Protein AF-A0A4D7BBQ3-F1 (afdb_monomer_lite)

Radius of gyration: 20.63 Å; chains: 1; bounding box: 34×68×54 Å

Secondary structure (DSSP, 8-state):
-----------PPPPHHHHHHHHH-HHHHHHHHHHHHHHHHHHHHS-TT-HHHHHHHHHHHHHHHHHHHHHHHHTS-S-----PPPTT-

Sequence (89 aa):
MSVTSPSTTMSARPTPEEARFIAEHPALITALAMLEHDAVERAISADPKDDQTRRLALDEARAIRTLRSRLAALGRPAHEAAKGPSPYA

Structure (mmCIF, N/CA/C/O backbone):
data_AF-A0A4D7BBQ3-F1
#
_entry.id   AF-A0A4D7BBQ3-F1
#
loop_
_atom_site.group_PDB
_atom_site.id
_atom_site.type_symbol
_atom_site.label_atom_id
_atom_site.label_alt_id
_atom_site.label_comp_id
_atom_site.label_asym_id
_atom_site.label_entity_id
_atom_site.label_seq_id
_atom_site.pdbx_PDB_ins_code
_atom_site.Cartn_x
_atom_site.Cartn_y
_atom_site.Cartn_z
_atom_site.occupancy
_atom_site.B_iso_or_equiv
_atom_site.auth_seq_id
_atom_site.auth_comp_id
_atom_site.auth_asym_id
_atom_site.auth_atom_id
_atom_site.pdbx_PDB_model_num
ATOM 1 N N . MET A 1 1 ? -0.697 34.454 35.997 1.00 45.22 1 MET A N 1
ATOM 2 C CA . MET A 1 1 ? -1.283 33.878 34.770 1.00 45.22 1 MET A CA 1
ATOM 3 C C . MET A 1 1 ? -0.371 32.748 34.334 1.00 45.22 1 MET A C 1
ATOM 5 O O . MET A 1 1 ? 0.699 33.020 33.809 1.00 45.22 1 MET A O 1
ATOM 9 N N . SER A 1 2 ? -0.718 31.509 34.674 1.00 45.62 2 SER A N 1
ATOM 10 C CA . SER A 1 2 ? 0.104 30.342 34.343 1.00 45.62 2 SER A CA 1
ATOM 11 C C . SER A 1 2 ? -0.343 29.808 32.990 1.00 45.62 2 SER A C 1
ATOM 13 O O . SER A 1 2 ? -1.473 29.352 32.846 1.00 45.62 2 SER A O 1
ATOM 15 N N . VAL A 1 3 ? 0.528 29.930 31.995 1.00 48.00 3 VAL A N 1
ATOM 16 C CA . VAL A 1 3 ? 0.366 29.315 30.678 1.00 48.00 3 VAL A CA 1
ATOM 17 C C . VAL A 1 3 ? 0.728 27.838 30.796 1.00 48.00 3 VAL A C 1
ATOM 19 O O . VAL A 1 3 ? 1.887 27.484 30.991 1.00 48.00 3 VAL A O 1
ATOM 22 N N . THR A 1 4 ? -0.282 26.974 30.733 1.00 45.34 4 THR A N 1
ATOM 23 C CA . THR A 1 4 ? -0.096 25.525 30.656 1.00 45.34 4 THR A CA 1
ATOM 24 C C . THR A 1 4 ? 0.348 25.180 29.240 1.00 45.34 4 THR A C 1
ATOM 26 O O . THR A 1 4 ? -0.430 25.290 28.294 1.00 45.34 4 THR A O 1
ATOM 29 N N . SER A 1 5 ? 1.613 24.796 29.085 1.00 49.66 5 SER A N 1
ATOM 30 C CA . SER A 1 5 ? 2.141 24.237 27.840 1.00 49.66 5 SER A CA 1
ATOM 31 C C . SER A 1 5 ? 1.352 22.978 27.454 1.00 49.66 5 SER A C 1
ATOM 33 O O . SER A 1 5 ? 1.138 22.128 28.323 1.00 49.66 5 SER A O 1
AT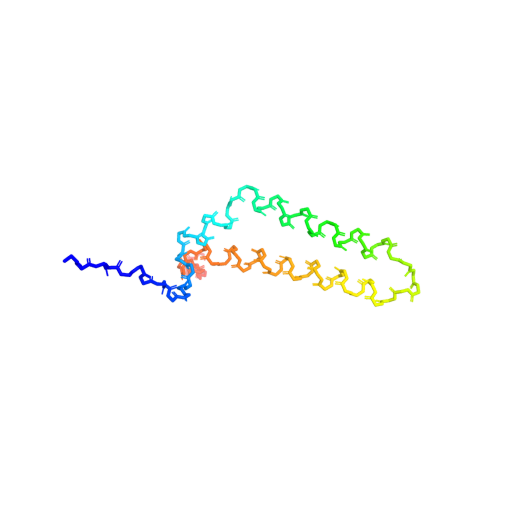OM 35 N N . PRO A 1 6 ? 0.944 22.793 26.185 1.00 51.00 6 PRO A N 1
ATOM 36 C CA . PRO A 1 6 ? 0.432 21.507 25.741 1.00 51.00 6 PRO A CA 1
ATOM 37 C C . PRO A 1 6 ? 1.587 20.506 25.777 1.00 51.00 6 PRO A C 1
ATOM 39 O O . PRO A 1 6 ? 2.560 20.623 25.034 1.00 51.00 6 PRO A O 1
ATOM 42 N N . SER A 1 7 ? 1.501 19.540 26.690 1.00 44.78 7 SER A N 1
ATOM 43 C CA . SER A 1 7 ? 2.371 18.373 26.698 1.00 44.78 7 SER A CA 1
ATOM 44 C C . SER A 1 7 ? 2.233 17.656 25.359 1.00 44.78 7 SER A C 1
ATOM 46 O O . SER A 1 7 ? 1.232 16.988 25.110 1.00 44.78 7 SER A O 1
ATOM 48 N N . THR A 1 8 ? 3.246 17.806 24.504 1.00 48.31 8 THR A N 1
ATOM 49 C CA . THR A 1 8 ? 3.501 16.947 23.349 1.00 48.31 8 THR A CA 1
ATOM 50 C C . THR A 1 8 ? 3.398 15.505 23.817 1.00 48.31 8 THR A C 1
ATOM 52 O O . THR A 1 8 ? 4.259 15.012 24.547 1.00 48.31 8 THR A O 1
ATOM 55 N N . THR A 1 9 ? 2.296 14.851 23.471 1.00 51.53 9 THR A N 1
ATOM 56 C CA . THR A 1 9 ? 2.045 13.474 23.861 1.00 51.53 9 THR A CA 1
ATOM 57 C C . THR A 1 9 ? 3.094 12.623 23.162 1.00 51.53 9 THR A C 1
ATOM 59 O O . THR A 1 9 ? 3.150 12.552 21.935 1.00 51.53 9 THR A O 1
ATOM 62 N N . MET A 1 10 ? 3.982 12.037 23.966 1.00 48.91 10 MET A N 1
ATOM 63 C CA . MET A 1 10 ? 4.845 10.932 23.573 1.00 48.91 10 MET A CA 1
ATOM 64 C C . MET A 1 10 ? 4.045 9.950 22.719 1.00 48.91 10 MET A C 1
ATOM 66 O O . MET A 1 10 ? 2.927 9.609 23.089 1.00 48.91 10 MET A O 1
ATOM 70 N N . SER A 1 11 ? 4.644 9.521 21.606 1.00 53.84 11 SER A N 1
ATOM 71 C CA . SER A 1 11 ? 4.150 8.518 20.657 1.00 53.84 11 SER A CA 1
ATOM 72 C C . SER A 1 11 ? 3.512 7.318 21.372 1.00 53.84 11 SER A C 1
ATOM 74 O O . SER A 1 11 ? 4.181 6.340 21.715 1.00 53.84 11 SER A O 1
ATOM 76 N N . ALA A 1 12 ? 2.217 7.422 21.659 1.00 67.19 12 ALA A N 1
ATOM 77 C CA . ALA A 1 12 ? 1.424 6.341 22.201 1.00 67.19 12 ALA A CA 1
ATOM 78 C C . ALA A 1 12 ? 1.070 5.444 21.020 1.00 67.19 12 ALA A C 1
ATOM 80 O O . ALA A 1 12 ? 0.621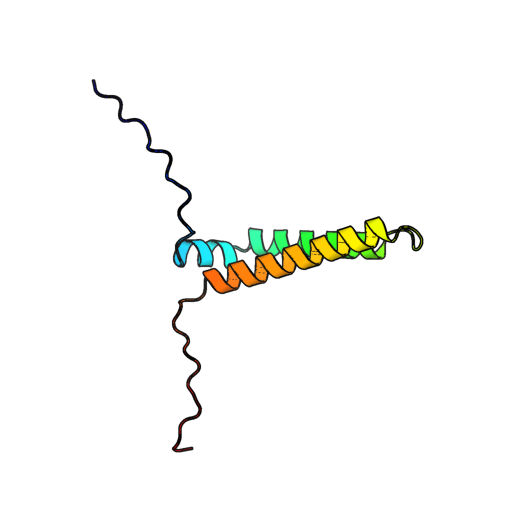 5.925 19.978 1.00 67.19 12 ALA A O 1
ATOM 81 N N . ARG A 1 13 ? 1.309 4.133 21.152 1.00 73.75 13 ARG A N 1
ATOM 82 C CA . ARG A 1 13 ? 0.748 3.178 20.191 1.00 73.75 13 ARG A CA 1
ATOM 83 C C . ARG A 1 13 ? -0.753 3.465 20.063 1.00 73.75 13 ARG A C 1
ATOM 85 O O . ARG A 1 13 ? -1.375 3.680 21.105 1.00 73.75 13 ARG A O 1
ATOM 92 N N . PRO A 1 14 ? -1.314 3.440 18.842 1.00 76.31 14 PRO A N 1
ATOM 93 C CA . PRO A 1 14 ? -2.745 3.621 18.670 1.00 76.31 14 PRO A CA 1
ATOM 94 C C . PRO A 1 14 ? -3.480 2.607 19.542 1.00 76.31 14 PRO A C 1
ATOM 96 O O . PRO A 1 14 ? -3.101 1.430 19.606 1.00 76.31 14 PRO A O 1
ATOM 99 N N . THR A 1 15 ? -4.503 3.082 20.240 1.00 83.25 15 THR A N 1
ATOM 100 C CA . THR A 1 15 ? -5.423 2.223 20.980 1.00 83.25 15 THR A CA 1
ATOM 101 C C . THR A 1 15 ? -6.102 1.240 20.014 1.00 83.25 15 THR A C 1
ATOM 103 O O . THR A 1 15 ? -6.170 1.506 18.811 1.00 83.25 15 THR A O 1
ATOM 106 N N . PRO A 1 16 ? -6.627 0.097 20.489 1.00 81.12 16 PRO A N 1
ATOM 107 C CA . PRO A 1 16 ? -7.340 -0.843 19.621 1.00 81.12 16 PRO A CA 1
ATOM 108 C C . PRO A 1 16 ? -8.514 -0.205 18.859 1.00 81.12 16 PRO A C 1
ATOM 110 O O . PRO A 1 16 ? -8.758 -0.555 17.708 1.00 81.12 16 PRO A O 1
ATOM 113 N N . GLU A 1 17 ? -9.210 0.759 19.470 1.00 81.50 17 GLU A N 1
ATOM 114 C CA . GLU A 1 17 ? -10.311 1.501 18.839 1.00 81.50 17 GLU A CA 1
ATOM 115 C C . GLU A 1 17 ? -9.814 2.423 17.721 1.00 81.50 17 GLU A C 1
ATOM 117 O O . GLU A 1 17 ? -10.342 2.374 16.611 1.00 81.50 17 GLU A O 1
ATOM 122 N N . GLU A 1 18 ? -8.755 3.202 17.966 1.00 84.88 18 GLU A N 1
ATOM 123 C CA . GLU A 1 18 ? -8.123 4.039 16.936 1.00 84.88 18 GLU A CA 1
ATOM 124 C C . GLU A 1 18 ? -7.557 3.188 15.798 1.00 84.88 18 GLU A C 1
ATOM 126 O O . GLU A 1 18 ? -7.731 3.508 14.624 1.00 84.88 18 GLU A O 1
ATOM 131 N N . ALA A 1 19 ? -6.910 2.070 16.128 1.00 82.75 19 ALA A N 1
ATOM 132 C CA . ALA A 1 19 ? -6.377 1.148 15.139 1.00 82.75 19 ALA A CA 1
ATOM 133 C C . ALA A 1 19 ? -7.482 0.539 14.272 1.00 82.75 19 ALA A C 1
ATOM 135 O O . ALA A 1 19 ? -7.311 0.422 13.058 1.00 82.75 19 ALA A O 1
ATOM 136 N N . ARG A 1 20 ? -8.621 0.185 14.875 1.00 82.62 20 ARG A N 1
ATOM 137 C CA . ARG A 1 20 ? -9.790 -0.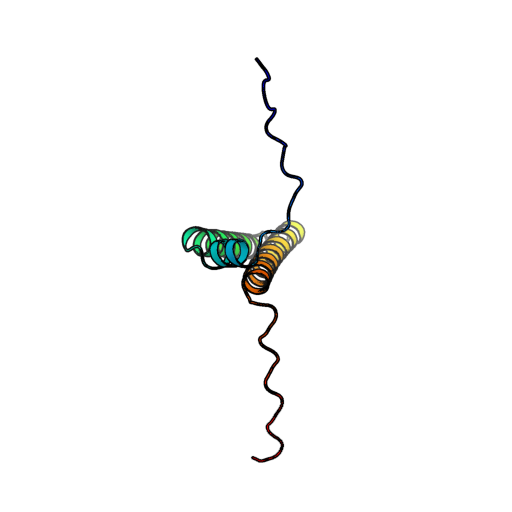315 14.153 1.00 82.62 20 ARG A CA 1
ATOM 138 C C . ARG A 1 20 ? -10.400 0.760 13.264 1.00 82.62 20 ARG A C 1
ATOM 140 O O . ARG A 1 20 ? -10.640 0.489 12.092 1.00 82.62 20 ARG A O 1
ATOM 147 N N . PHE A 1 21 ? -10.562 1.979 13.778 1.00 87.31 21 PHE A N 1
ATOM 148 C CA . PHE A 1 21 ? -11.026 3.118 12.990 1.00 87.31 21 PHE A CA 1
ATOM 149 C C . PHE A 1 21 ? -10.137 3.340 11.763 1.00 87.31 21 PHE A C 1
ATOM 151 O O . PHE A 1 21 ? -10.646 3.421 10.652 1.00 87.31 21 PHE A O 1
ATOM 158 N N . ILE A 1 22 ? -8.813 3.358 11.938 1.00 85.69 22 ILE A N 1
ATOM 159 C CA . ILE A 1 22 ? -7.847 3.515 10.842 1.00 85.69 22 ILE A CA 1
ATOM 160 C C . ILE A 1 22 ? -7.935 2.346 9.850 1.00 85.69 22 ILE A C 1
ATOM 162 O O . ILE A 1 22 ? -7.927 2.565 8.639 1.00 85.69 22 ILE A O 1
ATOM 166 N N . ALA A 1 23 ? -8.016 1.107 10.343 1.00 85.81 23 ALA A N 1
ATOM 167 C CA . ALA A 1 23 ? -8.051 -0.089 9.505 1.00 85.81 23 ALA A CA 1
ATOM 168 C C . ALA A 1 23 ? -9.343 -0.213 8.682 1.00 85.81 23 ALA A C 1
ATOM 170 O O . ALA A 1 23 ? -9.303 -0.718 7.561 1.00 85.81 23 ALA A O 1
ATOM 171 N N . GLU A 1 24 ? -10.470 0.242 9.230 1.00 88.12 24 GLU A N 1
ATOM 172 C CA . GLU A 1 24 ? -11.792 0.178 8.601 1.00 88.12 24 GLU A CA 1
ATOM 173 C C . GLU A 1 24 ? -12.146 1.465 7.831 1.00 88.12 24 GLU A C 1
ATOM 175 O O . GLU A 1 24 ? -13.159 1.502 7.132 1.00 88.12 24 GLU A O 1
ATOM 180 N N . HIS A 1 25 ? -11.320 2.519 7.911 1.00 92.00 25 HIS A N 1
ATOM 181 C CA . HIS A 1 25 ? -11.629 3.808 7.296 1.00 92.00 25 HIS A CA 1
ATOM 182 C C . HIS A 1 25 ? -11.693 3.702 5.760 1.00 92.00 25 HIS A C 1
ATOM 184 O O . HIS A 1 25 ? -10.654 3.478 5.123 1.00 92.00 25 HIS A O 1
ATOM 190 N N . PRO A 1 26 ? -12.851 3.964 5.116 1.00 90.81 26 PRO A N 1
ATOM 191 C CA . PRO A 1 26 ? -13.022 3.744 3.678 1.00 90.81 26 PRO A CA 1
ATOM 192 C C . PRO A 1 26 ? -12.001 4.495 2.820 1.00 90.81 26 PRO A C 1
ATOM 194 O O . PRO A 1 26 ? -11.429 3.927 1.895 1.00 90.81 26 PRO A O 1
ATOM 197 N N . ALA A 1 27 ? -11.706 5.755 3.160 1.00 92.88 27 ALA A N 1
ATOM 198 C CA . ALA A 1 27 ? -10.730 6.544 2.407 1.00 92.88 27 ALA A CA 1
ATOM 199 C C . ALA A 1 27 ? -9.302 5.973 2.498 1.00 92.88 27 ALA A C 1
ATOM 201 O O . ALA A 1 27 ? -8.571 6.017 1.514 1.00 92.88 27 ALA A O 1
ATOM 202 N N . LEU A 1 28 ? -8.911 5.408 3.649 1.00 92.00 28 LEU A N 1
ATOM 203 C CA . LEU A 1 28 ? -7.579 4.820 3.819 1.00 92.00 28 LEU A CA 1
ATOM 204 C C . LEU A 1 28 ? -7.484 3.471 3.112 1.00 92.00 28 LEU A C 1
ATOM 206 O O . LEU A 1 28 ? -6.474 3.191 2.473 1.00 92.00 28 LEU A O 1
ATOM 210 N N . ILE A 1 29 ? -8.547 2.664 3.168 1.00 92.50 29 ILE A N 1
ATOM 211 C CA . ILE A 1 29 ? -8.639 1.408 2.418 1.00 92.50 29 ILE A CA 1
ATOM 212 C C . ILE A 1 29 ? -8.478 1.678 0.920 1.00 92.50 29 ILE A C 1
ATOM 214 O O . ILE A 1 29 ? -7.644 1.041 0.275 1.00 92.50 29 ILE A O 1
ATOM 218 N N . THR A 1 30 ? -9.231 2.639 0.380 1.00 95.75 30 THR A N 1
ATOM 219 C CA . THR A 1 30 ? -9.157 3.011 -1.037 1.00 95.75 30 THR A CA 1
ATOM 220 C C . THR A 1 30 ? -7.782 3.562 -1.397 1.00 95.75 30 THR A C 1
ATOM 222 O O . THR A 1 30 ? -7.190 3.102 -2.367 1.00 95.75 30 THR A O 1
ATOM 225 N N . ALA A 1 31 ? -7.230 4.482 -0.601 1.00 96.44 31 ALA A N 1
ATOM 226 C CA . ALA A 1 31 ? -5.912 5.056 -0.867 1.00 96.44 31 ALA A CA 1
ATOM 227 C C . ALA A 1 31 ? -4.805 3.989 -0.873 1.00 96.44 31 ALA A C 1
ATOM 229 O O . ALA A 1 31 ? -3.986 3.956 -1.786 1.00 96.44 31 ALA A O 1
ATOM 230 N N . LEU A 1 32 ? -4.799 3.074 0.102 1.00 95.94 32 LEU A N 1
ATOM 231 C CA . LEU A 1 32 ? -3.822 1.983 0.154 1.00 95.94 32 LEU A CA 1
ATOM 232 C C . LEU A 1 32 ? -3.992 1.001 -1.012 1.00 95.94 32 LEU A C 1
ATOM 234 O O . LEU A 1 32 ? -2.996 0.494 -1.519 1.00 95.94 32 LEU A O 1
ATOM 238 N N . ALA A 1 33 ? -5.225 0.739 -1.452 1.00 95.62 33 ALA A N 1
ATOM 239 C CA . ALA A 1 33 ? -5.479 -0.098 -2.622 1.00 95.62 33 ALA A CA 1
ATOM 240 C C . ALA A 1 33 ? -4.991 0.562 -3.922 1.00 95.62 33 ALA A C 1
ATOM 242 O O . ALA A 1 33 ? -4.377 -0.114 -4.743 1.00 95.62 33 ALA A O 1
ATOM 243 N N . MET A 1 34 ? -5.216 1.870 -4.085 1.00 97.88 34 MET A N 1
ATOM 244 C CA . MET A 1 34 ? -4.712 2.633 -5.231 1.00 97.88 34 MET A CA 1
ATOM 245 C C . MET A 1 34 ? -3.182 2.637 -5.264 1.00 97.88 34 MET A C 1
ATOM 247 O O . MET A 1 34 ? -2.603 2.289 -6.283 1.00 97.88 34 MET A O 1
ATOM 251 N N . LEU A 1 35 ? -2.523 2.911 -4.134 1.00 98.12 35 LEU A N 1
ATOM 252 C CA . LEU A 1 35 ? -1.058 2.881 -4.050 1.00 98.12 35 LEU A CA 1
ATOM 253 C C . LEU A 1 35 ? -0.479 1.492 -4.355 1.00 98.12 35 LEU A C 1
ATOM 255 O O . LEU A 1 35 ? 0.547 1.383 -5.023 1.00 98.12 35 LEU A O 1
ATOM 259 N N . GLU A 1 36 ? -1.124 0.422 -3.875 1.00 98.06 36 GLU A N 1
ATOM 260 C CA . GLU A 1 36 ? -0.714 -0.951 -4.193 1.00 98.06 36 GLU A CA 1
ATOM 261 C C . GLU A 1 36 ? -0.843 -1.225 -5.697 1.00 98.06 36 GLU A C 1
ATOM 263 O O . GLU A 1 36 ? 0.073 -1.794 -6.291 1.00 98.06 36 GLU A O 1
ATOM 268 N N . HIS A 1 37 ? -1.946 -0.793 -6.316 1.00 98.00 37 HIS A N 1
ATOM 269 C CA . HIS A 1 37 ? -2.160 -0.920 -7.756 1.00 98.00 37 HIS A CA 1
ATOM 270 C C . HIS A 1 37 ? -1.111 -0.137 -8.555 1.00 98.00 37 HIS A C 1
ATOM 272 O O . HIS A 1 37 ? -0.450 -0.727 -9.403 1.00 98.00 37 HIS A O 1
ATOM 278 N N . ASP A 1 38 ? -0.872 1.131 -8.224 1.00 98.38 38 ASP A N 1
ATOM 279 C CA . ASP A 1 38 ? 0.107 1.985 -8.906 1.00 98.38 38 ASP A CA 1
ATOM 280 C C . ASP A 1 38 ? 1.537 1.429 -8.803 1.00 98.38 38 ASP A C 1
ATOM 282 O O . ASP A 1 38 ? 2.332 1.535 -9.740 1.00 98.38 38 ASP A O 1
ATOM 286 N N . ALA A 1 39 ? 1.896 0.832 -7.663 1.00 98.06 39 ALA A N 1
ATOM 287 C CA . ALA A 1 39 ? 3.185 0.167 -7.487 1.00 98.06 39 ALA A CA 1
ATOM 288 C C . ALA A 1 39 ? 3.305 -1.085 -8.375 1.00 98.06 39 ALA A C 1
ATOM 290 O O . ALA A 1 39 ? 4.333 -1.297 -9.017 1.00 98.06 39 ALA A O 1
ATOM 291 N N . VAL A 1 40 ? 2.245 -1.891 -8.473 1.00 98.06 40 VAL A N 1
ATOM 292 C CA . VAL A 1 40 ? 2.219 -3.056 -9.369 1.00 98.06 40 VAL A CA 1
ATOM 293 C C . VAL A 1 40 ? 2.275 -2.629 -10.839 1.00 98.06 40 VAL A C 1
ATOM 295 O O . VAL A 1 40 ? 3.077 -3.178 -11.591 1.00 98.06 40 VAL A O 1
ATOM 298 N N . GLU A 1 41 ? 1.505 -1.619 -11.242 1.00 98.19 41 GLU A N 1
ATOM 299 C CA . GLU A 1 41 ? 1.517 -1.083 -12.610 1.00 98.19 41 GLU A CA 1
ATOM 300 C C . GLU A 1 41 ? 2.892 -0.530 -12.994 1.00 98.19 41 GLU A C 1
ATOM 302 O O . GLU A 1 41 ? 3.380 -0.790 -14.096 1.00 98.19 41 GLU A O 1
ATOM 307 N N . ARG A 1 42 ? 3.586 0.152 -12.071 1.00 97.56 42 ARG A N 1
ATOM 308 C CA . ARG A 1 42 ? 4.983 0.571 -12.274 1.00 97.56 42 ARG A CA 1
ATOM 309 C C . ARG A 1 42 ? 5.927 -0.612 -12.456 1.00 97.56 42 ARG A C 1
ATOM 311 O O . ARG A 1 42 ? 6.810 -0.544 -13.305 1.00 97.56 42 ARG A O 1
ATOM 318 N N . ALA A 1 43 ? 5.754 -1.690 -11.691 1.00 97.00 43 ALA A N 1
ATOM 319 C CA . ALA A 1 43 ? 6.578 -2.888 -11.838 1.00 97.00 43 ALA A CA 1
ATOM 320 C C . ALA A 1 43 ? 6.360 -3.582 -13.194 1.00 97.00 43 ALA A C 1
ATOM 322 O O . ALA A 1 43 ? 7.318 -4.081 -13.782 1.00 97.00 43 ALA A O 1
ATOM 323 N N .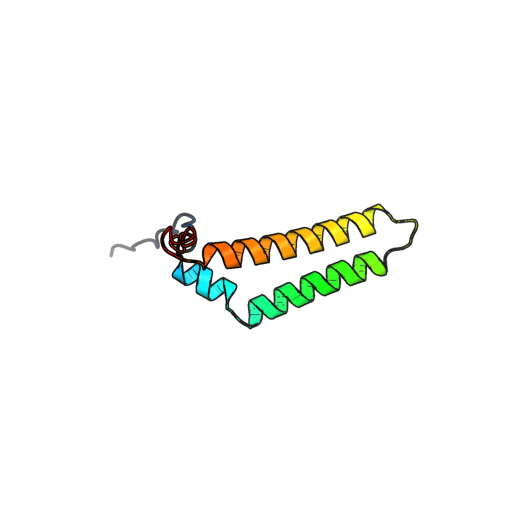 ILE A 1 44 ? 5.114 -3.608 -13.680 1.00 96.88 44 ILE A N 1
ATOM 324 C CA . ILE A 1 44 ? 4.733 -4.183 -14.979 1.00 96.88 44 ILE A CA 1
ATOM 325 C C . ILE A 1 44 ? 5.243 -3.313 -16.132 1.00 96.88 44 ILE A C 1
ATOM 327 O O . ILE A 1 44 ? 5.744 -3.839 -17.123 1.00 96.88 44 ILE A O 1
ATOM 331 N N . SER A 1 45 ? 5.130 -1.993 -15.990 1.00 97.00 45 SER A N 1
ATOM 332 C CA . SER A 1 45 ? 5.495 -1.016 -17.022 1.00 97.00 45 SER A CA 1
ATOM 333 C C . SER A 1 45 ? 6.993 -0.704 -17.075 1.00 97.00 45 SER A C 1
ATOM 335 O O . SER A 1 45 ? 7.436 -0.008 -17.988 1.00 97.00 45 SER A O 1
ATOM 337 N N . ALA A 1 46 ? 7.779 -1.177 -16.102 1.00 96.56 46 ALA A N 1
ATOM 338 C CA . ALA A 1 46 ? 9.225 -0.995 -16.086 1.00 96.56 46 ALA A CA 1
ATOM 339 C C . ALA A 1 46 ? 9.880 -1.661 -17.308 1.00 96.56 46 ALA A C 1
ATOM 341 O O . ALA A 1 46 ? 9.483 -2.753 -17.724 1.00 96.56 46 ALA A O 1
ATOM 342 N N . ASP A 1 47 ? 10.919 -1.021 -17.860 1.00 95.38 47 ASP A N 1
ATOM 343 C CA . ASP A 1 47 ? 11.721 -1.619 -18.931 1.00 95.38 47 ASP A CA 1
ATOM 344 C C . ASP A 1 47 ? 12.219 -3.005 -18.472 1.00 95.38 47 ASP A C 1
ATOM 346 O O . ASP A 1 47 ? 12.737 -3.127 -17.358 1.00 95.38 47 ASP A O 1
ATOM 350 N N . PRO A 1 48 ? 12.107 -4.067 -19.295 1.00 91.88 48 PRO A N 1
ATOM 351 C CA . PRO A 1 48 ? 12.565 -5.403 -18.922 1.00 91.88 48 PRO A CA 1
ATOM 352 C C . PRO A 1 48 ? 14.022 -5.474 -18.439 1.00 91.88 48 PRO A C 1
ATOM 354 O O . PRO A 1 48 ? 14.357 -6.382 -17.670 1.00 91.88 48 PRO A O 1
ATOM 357 N N . LYS A 1 49 ? 14.873 -4.543 -18.892 1.00 96.31 49 LYS A N 1
ATOM 358 C CA . LYS A 1 49 ? 16.287 -4.412 -18.514 1.00 96.31 49 LYS A CA 1
ATOM 359 C C . LYS A 1 49 ? 16.495 -3.628 -17.217 1.00 96.31 49 LYS A C 1
ATOM 361 O O . LYS A 1 49 ? 17.562 -3.747 -16.620 1.00 96.31 49 LYS A O 1
ATOM 366 N N . ASP A 1 50 ? 15.505 -2.863 -16.770 1.00 96.00 50 ASP A N 1
ATOM 367 C CA . ASP A 1 50 ? 15.549 -2.120 -15.514 1.00 96.00 50 ASP A CA 1
ATOM 368 C C . ASP A 1 50 ? 15.009 -2.975 -14.357 1.00 96.00 50 ASP A C 1
ATOM 370 O O . ASP A 1 50 ? 13.899 -2.806 -13.842 1.00 96.00 50 ASP A O 1
ATOM 374 N N . ASP A 1 51 ? 15.833 -3.941 -13.941 1.00 95.62 51 ASP A N 1
ATOM 375 C CA . ASP A 1 51 ? 15.504 -4.818 -12.815 1.00 95.62 51 ASP A CA 1
ATOM 376 C C . ASP A 1 51 ? 15.389 -4.048 -11.492 1.00 95.62 51 ASP A C 1
ATOM 378 O O . ASP A 1 51 ? 14.638 -4.452 -10.604 1.00 95.62 51 ASP A O 1
ATOM 382 N N . GLN A 1 52 ? 16.104 -2.927 -11.357 1.00 97.38 52 GLN A N 1
ATOM 383 C CA . GLN A 1 52 ? 16.084 -2.118 -10.145 1.00 97.38 52 GLN A CA 1
ATOM 384 C C . GLN A 1 52 ? 14.715 -1.464 -9.946 1.00 97.38 52 GLN A C 1
ATOM 386 O O . GLN A 1 52 ? 14.125 -1.622 -8.876 1.00 97.38 52 GLN A O 1
ATOM 391 N N . THR A 1 53 ? 14.182 -0.780 -10.962 1.00 95.62 53 THR A N 1
ATOM 392 C CA . THR A 1 53 ? 12.860 -0.136 -10.881 1.00 95.62 53 THR A CA 1
ATOM 393 C C . THR A 1 53 ? 11.763 -1.165 -10.629 1.00 95.62 53 THR A C 1
ATOM 395 O O . THR A 1 53 ? 10.921 -0.967 -9.750 1.00 95.62 53 THR A O 1
ATOM 398 N N . ARG A 1 54 ? 11.812 -2.311 -11.322 1.00 96.81 54 ARG A N 1
ATOM 399 C CA . ARG A 1 54 ? 10.866 -3.415 -11.103 1.00 96.81 54 ARG A CA 1
ATOM 400 C C . ARG A 1 54 ? 10.920 -3.943 -9.666 1.00 96.81 54 ARG A C 1
ATOM 402 O O . ARG A 1 54 ? 9.870 -4.123 -9.052 1.00 96.81 54 ARG A O 1
ATOM 409 N N . ARG A 1 55 ? 12.116 -4.175 -9.110 1.00 97.25 55 ARG A N 1
ATOM 410 C CA . ARG A 1 55 ? 12.273 -4.632 -7.716 1.00 97.25 55 ARG A CA 1
ATOM 411 C C . ARG A 1 55 ? 11.740 -3.620 -6.715 1.00 97.25 55 ARG A C 1
ATOM 413 O O . ARG A 1 55 ? 10.957 -4.001 -5.854 1.00 97.25 55 ARG A O 1
ATOM 420 N N . LEU A 1 56 ? 12.113 -2.349 -6.854 1.00 98.00 56 LEU A N 1
ATOM 421 C CA . LEU A 1 56 ? 11.667 -1.292 -5.944 1.00 98.00 56 LEU A CA 1
ATOM 422 C C . LEU A 1 56 ? 10.140 -1.162 -5.935 1.00 98.00 56 LEU A C 1
ATOM 424 O O . LEU A 1 56 ? 9.539 -1.069 -4.868 1.00 98.00 56 LEU A O 1
ATOM 428 N N . ALA A 1 57 ? 9.508 -1.222 -7.107 1.00 97.56 57 ALA A N 1
ATOM 429 C CA . ALA A 1 57 ? 8.057 -1.157 -7.230 1.00 97.56 57 ALA A CA 1
ATOM 430 C C . ALA A 1 57 ? 7.354 -2.376 -6.591 1.00 97.56 57 ALA A C 1
ATOM 432 O O . ALA A 1 57 ? 6.344 -2.229 -5.899 1.00 97.56 57 ALA A O 1
ATOM 433 N N . LEU A 1 58 ? 7.915 -3.583 -6.738 1.00 97.94 58 LEU A N 1
ATOM 434 C CA . LEU A 1 58 ? 7.398 -4.784 -6.068 1.00 97.94 58 LEU A CA 1
ATOM 435 C C . LEU A 1 58 ? 7.595 -4.745 -4.546 1.00 97.94 58 LEU A C 1
ATOM 437 O O . LEU A 1 58 ? 6.698 -5.154 -3.802 1.00 97.94 58 LEU A O 1
ATOM 441 N N . ASP A 1 59 ? 8.738 -4.247 -4.075 1.00 98.19 59 ASP A N 1
ATOM 442 C CA . ASP A 1 59 ? 9.012 -4.066 -2.648 1.00 98.19 59 ASP A CA 1
ATOM 443 C C . ASP A 1 59 ? 8.038 -3.060 -2.024 1.00 98.19 59 ASP A C 1
ATOM 445 O O . ASP A 1 59 ? 7.519 -3.292 -0.928 1.00 98.19 59 ASP A O 1
ATOM 449 N N . GLU A 1 60 ? 7.712 -1.987 -2.745 1.00 98.12 60 GLU A N 1
ATOM 450 C CA . GLU A 1 60 ? 6.709 -1.004 -2.343 1.00 98.12 60 GLU A CA 1
ATOM 451 C C . GLU A 1 60 ? 5.308 -1.628 -2.235 1.00 98.12 60 GLU A C 1
ATOM 453 O O . GLU A 1 60 ? 4.670 -1.532 -1.181 1.00 98.12 60 GLU A O 1
ATOM 458 N N . ALA A 1 61 ? 4.855 -2.364 -3.258 1.00 98.00 61 ALA A N 1
ATOM 459 C CA . ALA A 1 61 ? 3.576 -3.082 -3.216 1.00 98.00 61 ALA A CA 1
ATOM 460 C C . ALA A 1 61 ? 3.512 -4.064 -2.028 1.00 98.00 61 ALA A C 1
ATOM 462 O O . ALA A 1 61 ? 2.506 -4.157 -1.311 1.00 98.00 61 ALA A 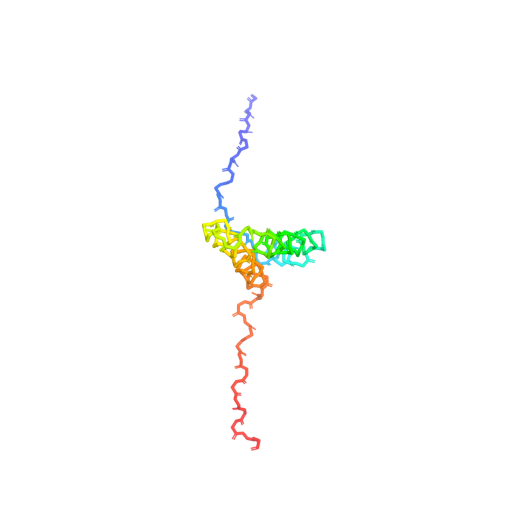O 1
ATOM 463 N N . ARG A 1 62 ? 4.619 -4.767 -1.753 1.00 97.88 62 ARG A N 1
ATOM 464 C CA . ARG A 1 62 ? 4.741 -5.684 -0.613 1.00 97.88 62 ARG A CA 1
ATOM 465 C C . ARG A 1 62 ? 4.687 -4.954 0.728 1.00 97.88 62 ARG A C 1
ATOM 467 O O . ARG A 1 62 ? 4.053 -5.451 1.668 1.00 97.88 62 ARG A O 1
ATOM 474 N N . ALA A 1 63 ? 5.326 -3.793 0.835 1.00 97.69 63 ALA A N 1
ATOM 475 C CA . ALA A 1 63 ? 5.288 -2.957 2.028 1.00 97.69 63 ALA A CA 1
ATOM 476 C C . ALA A 1 63 ? 3.861 -2.464 2.314 1.00 97.69 63 ALA A C 1
ATOM 478 O O . ALA A 1 63 ? 3.397 -2.579 3.451 1.00 97.69 63 ALA A O 1
ATOM 479 N N . ILE A 1 64 ? 3.128 -2.026 1.285 1.00 96.56 64 ILE A N 1
ATOM 480 C CA . ILE A 1 64 ? 1.728 -1.589 1.402 1.00 96.56 64 ILE A CA 1
ATOM 481 C C . ILE A 1 64 ? 0.835 -2.741 1.878 1.00 96.56 64 ILE A C 1
ATOM 483 O O . ILE A 1 64 ? 0.088 -2.595 2.849 1.00 96.56 64 ILE A O 1
ATOM 487 N N . ARG A 1 65 ? 0.961 -3.932 1.280 1.00 95.44 65 ARG A N 1
ATOM 488 C CA . ARG A 1 65 ? 0.204 -5.121 1.708 1.00 95.44 65 ARG A CA 1
ATOM 489 C C . ARG A 1 65 ? 0.518 -5.527 3.153 1.00 95.44 65 ARG A C 1
ATOM 491 O O . ARG A 1 65 ? -0.377 -5.912 3.914 1.00 95.44 65 ARG A O 1
ATOM 498 N N . THR A 1 66 ? 1.782 -5.404 3.554 1.00 95.81 66 THR A N 1
ATOM 499 C CA . THR A 1 66 ? 2.220 -5.647 4.936 1.00 95.81 66 THR A CA 1
ATOM 500 C C . THR A 1 66 ? 1.603 -4.632 5.894 1.00 95.81 66 THR A C 1
ATOM 502 O O . THR A 1 66 ? 1.106 -5.016 6.953 1.00 95.81 66 THR A O 1
ATOM 505 N N . LEU A 1 67 ? 1.581 -3.350 5.523 1.00 92.31 67 LEU A N 1
ATOM 506 C CA . LEU A 1 67 ? 0.952 -2.294 6.310 1.00 92.31 67 LEU A CA 1
ATOM 507 C C . LEU A 1 67 ? -0.545 -2.557 6.497 1.00 92.31 67 LEU A C 1
ATOM 509 O O . LEU A 1 67 ? -1.014 -2.554 7.633 1.00 92.31 67 LEU A O 1
ATOM 513 N N . ARG A 1 68 ? -1.276 -2.879 5.422 1.00 91.44 68 ARG A N 1
ATOM 514 C CA . ARG A 1 68 ? -2.704 -3.245 5.486 1.00 91.44 68 ARG A CA 1
ATOM 515 C C . ARG A 1 68 ? -2.950 -4.400 6.459 1.00 91.44 68 ARG A C 1
ATOM 517 O O . ARG A 1 68 ? -3.833 -4.322 7.309 1.00 91.44 68 ARG A O 1
ATOM 524 N N . SER A 1 69 ? -2.121 -5.440 6.383 1.00 90.12 69 SER A N 1
ATOM 525 C CA . SER A 1 69 ? -2.213 -6.606 7.271 1.00 90.12 69 SER A CA 1
ATOM 526 C C . SER A 1 69 ? -1.947 -6.243 8.737 1.00 90.12 69 SER A C 1
ATOM 528 O O . SER A 1 69 ? -2.625 -6.747 9.632 1.00 90.12 69 SER A O 1
ATOM 530 N N . ARG A 1 70 ? -0.985 -5.345 8.992 1.00 89.25 70 ARG A N 1
ATOM 531 C CA . ARG A 1 70 ? -0.673 -4.844 10.339 1.00 89.25 70 ARG A CA 1
ATOM 532 C C . ARG A 1 70 ? -1.798 -3.983 10.903 1.00 89.25 70 ARG A C 1
ATOM 534 O O . ARG A 1 70 ? -2.170 -4.190 12.050 1.00 89.25 70 ARG A O 1
ATOM 541 N N . LEU A 1 71 ? -2.369 -3.078 10.110 1.00 86.69 71 LEU A N 1
ATOM 542 C CA . LEU A 1 71 ? -3.517 -2.263 10.523 1.00 86.69 71 LEU A CA 1
ATOM 543 C C . LEU A 1 71 ? -4.715 -3.150 10.887 1.00 86.69 71 LEU A C 1
ATOM 545 O O . LEU A 1 71 ? -5.268 -3.019 11.976 1.00 86.69 71 LEU A O 1
ATOM 549 N N . ALA A 1 72 ? -5.031 -4.139 10.047 1.00 84.94 72 ALA A N 1
ATOM 550 C CA . ALA A 1 72 ? -6.084 -5.112 10.335 1.00 84.94 72 ALA A CA 1
ATOM 551 C C . ALA A 1 72 ? -5.797 -5.966 11.587 1.00 84.94 72 ALA A C 1
ATOM 553 O O . ALA A 1 72 ? -6.717 -6.387 12.283 1.00 84.94 72 ALA A O 1
ATOM 554 N N . ALA A 1 73 ? -4.527 -6.257 11.889 1.00 86.50 73 ALA A N 1
ATOM 555 C CA . ALA A 1 73 ? -4.146 -6.961 13.112 1.00 86.50 73 ALA A CA 1
ATOM 556 C C . ALA A 1 73 ? -4.273 -6.083 14.367 1.00 86.50 73 ALA A C 1
ATOM 558 O O . ALA A 1 73 ? -4.691 -6.589 15.401 1.00 86.50 73 ALA A O 1
ATOM 559 N N . LEU A 1 74 ? -3.954 -4.789 14.277 1.00 82.56 74 LEU A N 1
ATOM 560 C CA . LEU A 1 74 ? -4.066 -3.851 15.399 1.00 82.56 74 LEU A CA 1
ATOM 561 C C . LEU A 1 74 ? -5.526 -3.556 15.779 1.00 82.56 74 LEU A C 1
ATOM 563 O O . LEU A 1 74 ? -5.811 -3.344 16.952 1.00 82.56 74 LEU A O 1
ATOM 567 N N . GLY A 1 75 ? -6.442 -3.563 14.805 1.00 73.44 75 GLY A N 1
ATOM 568 C CA . GLY A 1 75 ? -7.879 -3.380 15.046 1.00 73.44 75 GLY A CA 1
ATOM 569 C C . GLY A 1 75 ? -8.607 -4.626 15.569 1.00 73.44 75 GLY A C 1
ATOM 570 O O . GLY A 1 75 ? -9.774 -4.533 15.950 1.00 73.44 75 GLY A O 1
ATOM 571 N N . ARG A 1 76 ? -7.950 -5.797 15.595 1.00 72.50 76 ARG A N 1
ATOM 572 C CA . ARG A 1 76 ? -8.527 -7.018 16.170 1.00 72.50 76 ARG A CA 1
ATOM 573 C C . ARG A 1 76 ? -8.298 -7.042 17.683 1.00 72.50 76 ARG A C 1
ATOM 575 O O . ARG A 1 76 ? -7.154 -6.902 18.118 1.00 72.50 76 ARG A O 1
ATOM 582 N N . PRO A 1 77 ? -9.342 -7.258 18.503 1.00 59.34 77 PRO A N 1
ATOM 583 C CA . PRO A 1 77 ? -9.145 -7.482 19.927 1.00 59.34 77 PRO A CA 1
ATOM 584 C C . PRO A 1 77 ? -8.266 -8.725 20.123 1.00 59.34 77 PRO A C 1
ATOM 586 O O . PRO A 1 77 ? -8.406 -9.709 19.400 1.00 59.34 77 PRO A O 1
ATOM 589 N N . ALA A 1 78 ? -7.378 -8.700 21.120 1.00 59.53 78 ALA A N 1
ATOM 590 C CA . ALA A 1 78 ? -6.411 -9.767 21.416 1.00 59.53 78 ALA A CA 1
ATOM 591 C C . ALA A 1 78 ? -7.038 -11.125 21.828 1.00 59.53 78 ALA A C 1
ATOM 593 O O . ALA A 1 78 ? -6.338 -12.003 22.322 1.00 59.53 78 ALA A O 1
ATOM 594 N N . HIS A 1 79 ? -8.347 -11.311 21.644 1.00 49.16 79 HIS A N 1
ATOM 595 C CA . HIS A 1 79 ? -9.123 -12.422 22.179 1.00 49.16 79 HIS A CA 1
ATOM 596 C C . HIS A 1 79 ? -10.130 -12.989 21.164 1.00 49.16 79 HIS A C 1
ATOM 598 O O . HIS A 1 79 ? -11.311 -13.133 21.448 1.00 49.16 79 HIS A O 1
ATOM 604 N N . GLU A 1 80 ? -9.662 -13.404 19.991 1.00 48.03 80 GLU A N 1
ATOM 605 C CA . GLU A 1 80 ? -10.220 -14.614 19.376 1.00 48.03 80 GLU A CA 1
ATOM 606 C C . GLU A 1 80 ? -9.181 -15.717 19.542 1.00 48.03 80 GLU A C 1
ATOM 608 O O . GLU A 1 80 ? -8.415 -16.053 18.641 1.00 48.03 80 GLU A O 1
ATOM 613 N N . ALA A 1 81 ? -9.114 -16.257 20.762 1.00 47.12 81 ALA A N 1
ATOM 614 C CA . ALA A 1 81 ? -8.538 -17.575 20.945 1.00 47.12 81 ALA A CA 1
ATOM 615 C C . ALA A 1 81 ? -9.344 -18.511 20.041 1.00 47.12 81 ALA A C 1
ATOM 617 O O . ALA A 1 81 ? -10.550 -18.675 20.242 1.00 47.12 81 ALA A O 1
ATOM 618 N N . ALA A 1 82 ? -8.690 -19.063 19.018 1.00 52.16 82 ALA A N 1
ATOM 619 C CA . ALA A 1 82 ? -9.237 -20.134 18.208 1.00 52.16 82 ALA A CA 1
ATOM 620 C C . ALA A 1 82 ? -9.878 -21.145 19.162 1.00 52.16 82 ALA A C 1
ATOM 622 O O . ALA A 1 82 ? -9.186 -21.714 20.010 1.00 52.16 82 ALA A O 1
ATOM 623 N N . LYS A 1 83 ? -11.204 -21.320 19.080 1.00 53.84 83 LYS A N 1
ATOM 624 C CA . LYS A 1 83 ? -11.868 -22.436 19.749 1.00 53.84 83 LYS A CA 1
ATOM 625 C C . LYS A 1 83 ? -11.173 -23.692 19.231 1.00 53.84 83 LYS A C 1
ATOM 627 O O . LYS A 1 83 ? -11.381 -24.081 18.084 1.00 53.84 83 LYS A O 1
ATOM 632 N N . GLY A 1 84 ? -10.290 -24.263 20.050 1.00 54.66 84 GLY A N 1
ATOM 633 C CA . GLY A 1 84 ? -9.720 -25.577 19.800 1.00 54.66 84 GLY A CA 1
ATOM 634 C C . GLY A 1 84 ? -10.861 -26.573 19.581 1.00 54.66 84 GLY A C 1
ATOM 635 O O . GLY A 1 84 ? -11.968 -26.341 20.083 1.00 54.66 84 GLY A O 1
ATOM 636 N N . PRO A 1 85 ? -10.635 -27.640 18.799 1.00 61.62 85 PRO A N 1
ATOM 637 C CA . PRO A 1 85 ? -11.690 -28.587 18.477 1.00 61.62 85 PRO A CA 1
ATOM 638 C C . PRO A 1 85 ? -12.322 -29.100 19.774 1.00 61.62 85 PRO A C 1
ATOM 640 O O . PRO A 1 85 ? -11.622 -29.519 20.696 1.00 61.62 85 PRO A O 1
ATOM 643 N N . SER A 1 86 ? -13.651 -28.999 19.853 1.00 60.28 86 SER A N 1
ATOM 644 C CA . SER A 1 86 ? -14.427 -29.555 20.960 1.00 60.28 86 SER A CA 1
ATOM 645 C C . SER A 1 86 ? -14.094 -31.046 21.082 1.00 60.28 86 SER A C 1
ATOM 647 O O . SER A 1 86 ? -14.272 -31.762 20.097 1.00 60.28 86 SER A O 1
ATOM 649 N N . PRO A 1 87 ? -13.646 -31.548 22.245 1.00 63.69 87 PRO A N 1
ATOM 650 C CA . PRO A 1 87 ? -13.312 -32.963 22.413 1.00 63.69 87 PRO A CA 1
ATOM 651 C C . PRO A 1 87 ? -14.547 -33.884 22.494 1.00 63.69 87 PRO A C 1
ATOM 653 O O . PRO A 1 87 ? -14.410 -35.046 22.857 1.00 63.69 87 PRO A O 1
ATOM 656 N N . TYR A 1 88 ? -15.744 -33.382 22.169 1.00 60.56 88 TYR A N 1
ATOM 657 C CA . TYR A 1 88 ? -17.011 -34.120 22.240 1.00 60.56 88 TYR A CA 1
ATOM 658 C C . TYR A 1 88 ? -17.867 -34.008 20.962 1.00 60.56 88 TYR A C 1
ATOM 660 O O . TYR A 1 88 ? -19.091 -34.079 21.052 1.00 60.56 88 TYR A O 1
ATOM 668 N N . ALA A 1 89 ? -17.2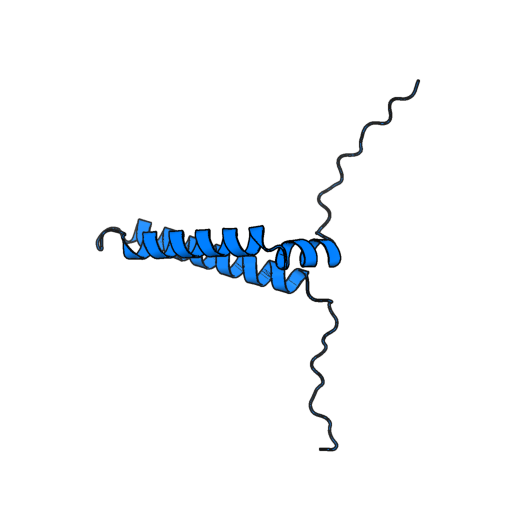58 -33.777 19.794 1.00 54.66 89 ALA A N 1
ATOM 669 C CA . ALA A 1 89 ? -17.952 -33.885 18.503 1.00 54.66 89 ALA A CA 1
ATOM 670 C C . ALA A 1 89 ? -17.871 -35.311 17.943 1.00 54.66 89 ALA A C 1
ATOM 672 O O . ALA A 1 89 ? -16.785 -35.921 18.071 1.00 54.66 89 ALA A O 1
#

Foldseek 3Di:
DDDDDPPPDDDDDDALVRLLCCLPPPVNVVVLVVLLVVLCVQLVPDDPVPVVSNVVSVVSNVVSVVVSVVSVVSNDDPDPPPPDPDPPD

pLDDT: mean 81.06, std 18.83, range [44.78, 98.38]

Organism: NCBI:txid1940610